Protein AF-A0A8S3ZW16-F1 (afdb_monomer)

pLDDT: mean 94.56, std 4.94, range [55.44, 98.25]

Sequence (136 aa):
MTTFADNFWGPKNNGYFTLYHNMKHGHTSTKELIDFLRESCTVAENYSKLLTKLGKLAGNTPQVGTFGPFWNVIKTFIEKLSSLQMQLVHTWADLIKDMVRYNEEQHKRHKTMKENEQGTLDAVQTIQQTTTAVSK

Foldseek 3Di:
DDDLVRPLDDPQLCSVVVVLVVLVVVLVVLVVVLVVLVVVLVVLLVVLVVLLVVLVVL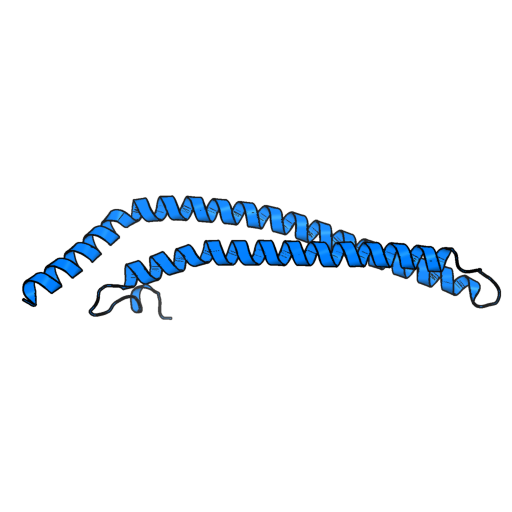VPPDLDDPCNVVSVVVSVVSNVVSVVSVVVSVVSVVVSVVSVVVSVVSVVVSVVVCVVCVVVVVVSVVVNVVVVVVVD

Structure (mmCIF, N/CA/C/O backbone):
data_AF-A0A8S3ZW16-F1
#
_entry.id   AF-A0A8S3ZW16-F1
#
loop_
_atom_site.group_PDB
_atom_site.id
_atom_site.type_symbol
_atom_site.label_atom_id
_atom_site.label_alt_id
_atom_site.label_comp_id
_atom_site.label_asym_id
_atom_site.label_entity_id
_atom_site.label_seq_id
_atom_site.pdbx_PDB_ins_code
_atom_site.Cartn_x
_atom_site.Cartn_y
_atom_site.Cartn_z
_atom_site.occupancy
_atom_site.B_iso_or_equiv
_atom_site.auth_seq_id
_atom_site.auth_comp_id
_atom_site.auth_asym_id
_atom_site.auth_atom_id
_atom_site.pdbx_PDB_model_num
ATOM 1 N N . MET A 1 1 ? -29.799 -13.992 5.457 1.00 67.31 1 MET A N 1
ATOM 2 C CA . MET A 1 1 ? -28.379 -13.590 5.553 1.00 67.31 1 MET A CA 1
ATOM 3 C C . MET A 1 1 ? -28.128 -13.254 7.009 1.00 67.31 1 MET A C 1
ATOM 5 O O . MET A 1 1 ? -28.905 -12.480 7.547 1.00 67.31 1 MET A O 1
ATOM 9 N N . THR A 1 2 ? -27.165 -13.893 7.665 1.00 80.31 2 THR A N 1
ATOM 10 C CA . THR A 1 2 ? -26.881 -13.663 9.090 1.00 80.31 2 THR A CA 1
ATOM 11 C C . THR A 1 2 ? -26.019 -12.418 9.277 1.00 80.31 2 THR A C 1
ATOM 13 O O . THR A 1 2 ? -25.112 -12.166 8.485 1.00 80.31 2 THR A O 1
ATOM 16 N N . THR A 1 3 ? -26.287 -11.656 10.329 1.00 93.62 3 THR A N 1
ATOM 17 C CA . THR A 1 3 ? -25.634 -10.384 10.658 1.00 93.62 3 THR A CA 1
ATOM 18 C C . THR A 1 3 ? -24.796 -10.500 11.937 1.00 93.62 3 THR A C 1
ATOM 20 O O . THR A 1 3 ? -24.855 -11.506 12.651 1.00 93.62 3 THR A O 1
ATOM 23 N N . PHE A 1 4 ? -24.014 -9.464 12.266 1.00 94.44 4 PHE A N 1
ATOM 24 C CA . PHE A 1 4 ? -23.340 -9.385 13.570 1.00 94.44 4 PHE A CA 1
ATOM 25 C C . PHE A 1 4 ? -24.341 -9.405 14.734 1.00 94.44 4 PHE A C 1
ATOM 27 O O . PHE A 1 4 ? -24.080 -10.034 15.758 1.00 94.44 4 PHE A O 1
ATOM 34 N N . ALA A 1 5 ? -25.517 -8.804 14.548 1.00 93.88 5 ALA A N 1
ATOM 35 C CA . ALA A 1 5 ? -26.577 -8.820 15.548 1.00 93.88 5 ALA A CA 1
ATOM 36 C C . ALA A 1 5 ? -27.120 -10.230 15.826 1.00 93.88 5 ALA A C 1
ATOM 38 O O . ALA A 1 5 ? -27.724 -10.428 16.867 1.00 93.88 5 ALA A O 1
ATOM 39 N N . ASP A 1 6 ? -26.882 -11.214 14.955 1.00 95.25 6 ASP A N 1
ATOM 40 C CA . ASP A 1 6 ? -27.360 -12.587 15.166 1.00 95.25 6 ASP A CA 1
ATOM 41 C C . ASP A 1 6 ? -26.315 -13.481 15.859 1.00 95.25 6 ASP A C 1
ATOM 43 O O . ASP A 1 6 ? -26.658 -14.532 16.391 1.00 95.25 6 ASP A O 1
ATOM 47 N N . ASN A 1 7 ? -25.032 -13.089 15.851 1.00 94.75 7 ASN A N 1
ATOM 48 C CA . ASN A 1 7 ? -23.916 -14.001 16.153 1.00 94.75 7 ASN A CA 1
ATOM 49 C C . ASN A 1 7 ? -22.991 -13.546 17.286 1.00 94.75 7 ASN A C 1
ATOM 51 O O . ASN A 1 7 ? -22.210 -14.349 17.789 1.00 94.75 7 ASN A O 1
ATOM 55 N N . PHE A 1 8 ? -23.053 -12.283 17.707 1.00 96.25 8 PHE A N 1
ATOM 56 C CA . PHE A 1 8 ? -22.177 -11.748 18.758 1.00 96.25 8 PHE A CA 1
ATOM 57 C C . PHE A 1 8 ? -22.868 -11.731 20.127 1.00 96.25 8 PHE A C 1
ATOM 59 O O . PHE A 1 8 ? -22.714 -10.805 20.920 1.00 96.25 8 PHE A O 1
ATOM 66 N N . TRP A 1 9 ? -23.603 -12.802 20.415 1.00 94.31 9 TRP A N 1
ATOM 67 C CA . TRP A 1 9 ? -24.169 -13.098 21.730 1.00 94.31 9 TRP A CA 1
ATOM 68 C C . TRP A 1 9 ? -23.434 -14.276 22.376 1.00 94.31 9 TRP A C 1
ATOM 70 O O . TRP A 1 9 ? -22.484 -14.829 21.823 1.00 94.31 9 TRP A O 1
ATOM 80 N N . GLY A 1 10 ? -23.857 -14.664 23.575 1.00 94.19 10 GLY A N 1
ATOM 81 C CA . GLY A 1 10 ? -23.351 -15.849 24.257 1.00 94.19 10 GLY A CA 1
ATOM 82 C C . GLY A 1 10 ? -23.259 -15.655 25.766 1.00 94.19 10 GLY A C 1
ATOM 83 O O . GLY A 1 10 ? -23.298 -14.525 26.249 1.00 94.19 10 GLY A O 1
ATOM 84 N N . PRO A 1 11 ? -23.064 -16.743 26.526 1.00 91.12 11 PRO A N 1
ATOM 85 C CA . PRO A 1 11 ? -23.199 -16.745 27.986 1.00 91.12 11 PRO A CA 1
ATOM 86 C C . PRO A 1 11 ? -22.188 -15.843 28.710 1.00 91.12 11 PRO A C 1
ATOM 88 O O . PRO A 1 11 ? -22.388 -15.492 29.866 1.00 91.12 11 PRO A O 1
ATOM 91 N N . LYS A 1 12 ? -21.094 -15.459 28.040 1.00 92.62 12 LYS A N 1
ATOM 92 C CA . LYS A 1 12 ? -20.063 -14.565 28.590 1.00 92.62 12 LYS A CA 1
ATOM 93 C C . LYS A 1 12 ? -20.303 -13.083 28.282 1.00 92.62 12 LYS A C 1
ATOM 95 O O . LYS A 1 12 ? -19.538 -12.250 28.755 1.00 92.62 12 LYS A O 1
ATOM 100 N N . ASN A 1 13 ? -21.303 -12.746 27.464 1.00 94.50 13 ASN A N 1
ATOM 101 C CA . ASN A 1 13 ? -21.591 -11.374 27.025 1.00 94.50 13 ASN A CA 1
ATOM 102 C C . ASN A 1 13 ? -20.374 -10.646 26.403 1.00 94.50 13 ASN A C 1
ATOM 104 O O . ASN A 1 13 ? -20.230 -9.436 26.521 1.00 94.50 13 ASN A O 1
ATOM 108 N N . ASN A 1 14 ? -19.476 -11.379 25.731 1.00 95.88 14 ASN A N 1
ATOM 109 C CA . ASN A 1 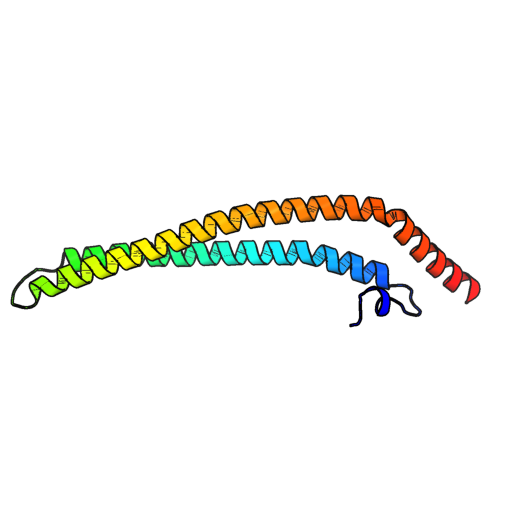14 ? -18.211 -10.835 25.209 1.00 95.88 14 ASN A CA 1
ATOM 110 C C . ASN A 1 14 ? -18.298 -10.240 23.795 1.00 95.88 14 ASN A C 1
ATOM 112 O O . ASN A 1 14 ? -17.302 -9.715 23.297 1.00 95.88 14 ASN A O 1
ATOM 116 N N . GLY A 1 15 ? -19.459 -10.313 23.141 1.00 96.44 15 GLY A N 1
ATOM 117 C CA . GLY A 1 15 ? -19.609 -9.916 21.740 1.00 96.44 15 GLY A CA 1
ATOM 118 C C . GLY A 1 15 ? -19.180 -8.481 21.452 1.00 96.44 15 GLY A C 1
ATOM 119 O O . GLY A 1 15 ? -18.465 -8.249 20.478 1.00 96.44 15 GLY A O 1
ATOM 120 N N . TYR A 1 16 ? -19.519 -7.541 22.344 1.00 95.25 16 TYR A N 1
ATOM 121 C CA . TYR A 1 16 ? -19.081 -6.146 22.248 1.00 95.25 16 TYR A CA 1
ATOM 122 C C . TYR A 1 16 ? -17.556 -6.029 22.153 1.00 95.25 16 TYR A C 1
ATOM 124 O O . TYR A 1 16 ? -17.037 -5.394 21.237 1.00 95.25 16 TYR A O 1
ATOM 132 N N . PHE A 1 17 ? -16.820 -6.682 23.058 1.00 94.75 17 PHE A N 1
ATOM 133 C CA . PHE A 1 17 ? -15.359 -6.619 23.076 1.00 94.75 17 PHE A CA 1
ATOM 134 C C . PHE A 1 17 ? -14.747 -7.231 21.816 1.00 94.75 17 PHE A C 1
ATOM 136 O O . PHE A 1 17 ? -13.800 -6.666 21.269 1.00 94.75 17 PHE A O 1
ATOM 143 N N . THR A 1 18 ? -15.300 -8.344 21.325 1.00 96.00 18 THR A N 1
ATOM 144 C CA . THR A 1 18 ? -14.850 -8.972 20.076 1.00 96.00 18 THR A CA 1
ATOM 145 C C . THR A 1 18 ? -15.062 -8.046 18.880 1.00 96.00 18 THR A C 1
ATOM 147 O O . THR A 1 18 ? -14.126 -7.831 18.112 1.00 96.00 18 THR A O 1
ATOM 150 N N . LEU A 1 19 ? -16.249 -7.448 18.739 1.00 94.81 19 LEU A N 1
ATOM 151 C CA . LEU A 1 19 ? -16.550 -6.512 17.651 1.00 94.81 19 LEU A CA 1
ATOM 152 C C . LEU A 1 19 ? -15.697 -5.244 17.731 1.00 94.81 19 LEU A C 1
ATOM 154 O O . LEU A 1 19 ? -15.138 -4.807 16.725 1.00 94.81 19 LEU A O 1
ATOM 158 N N . TYR A 1 20 ? -15.540 -4.684 18.928 1.00 92.94 20 TYR A N 1
ATOM 159 C CA . TYR A 1 20 ? -14.728 -3.495 19.159 1.00 92.94 20 TYR A CA 1
ATOM 160 C C . TYR A 1 20 ? -13.242 -3.742 18.856 1.00 92.94 20 TYR A C 1
ATOM 162 O O . TYR A 1 20 ? -12.577 -2.907 18.240 1.00 92.94 20 TYR A O 1
ATOM 170 N N . HIS A 1 21 ? -12.708 -4.905 19.239 1.00 91.81 21 HIS A N 1
ATOM 171 C CA . HIS A 1 21 ? -11.341 -5.292 18.897 1.00 91.81 21 HIS A CA 1
ATOM 172 C C . HIS A 1 21 ? -11.179 -5.543 17.392 1.00 91.81 21 HIS A C 1
ATOM 174 O O . HIS A 1 21 ? -10.210 -5.081 16.792 1.00 91.81 21 HIS A O 1
ATOM 180 N N . ASN A 1 22 ? -12.156 -6.201 16.762 1.00 93.19 22 ASN A N 1
ATOM 181 C CA . ASN A 1 22 ? -12.171 -6.414 15.317 1.00 93.19 22 ASN A CA 1
ATOM 182 C C . ASN A 1 22 ? -12.160 -5.091 14.537 1.00 93.19 22 ASN A C 1
ATOM 184 O O . ASN A 1 22 ? -11.397 -4.939 13.589 1.00 93.19 22 ASN A O 1
ATOM 188 N N . MET A 1 23 ? -12.934 -4.098 14.978 1.00 91.56 23 MET A N 1
ATOM 189 C CA . MET A 1 23 ? -12.904 -2.755 14.394 1.00 91.56 23 MET A CA 1
ATOM 190 C C . MET A 1 23 ? -11.488 -2.153 14.444 1.00 91.56 23 MET A C 1
ATOM 192 O O . MET A 1 23 ? -10.990 -1.649 13.439 1.00 91.56 23 MET A O 1
ATOM 196 N N . LYS A 1 24 ? -10.784 -2.277 15.579 1.00 88.31 24 LYS A N 1
ATOM 197 C CA . LYS A 1 24 ? -9.397 -1.796 15.705 1.00 88.31 24 LYS A CA 1
ATOM 198 C C . LYS A 1 24 ? -8.433 -2.472 14.732 1.00 88.31 24 LYS A C 1
ATOM 200 O O . LYS A 1 24 ? -7.521 -1.799 14.250 1.00 88.31 24 LYS A O 1
ATOM 205 N N . HIS A 1 25 ? -8.634 -3.752 14.415 1.00 91.69 25 HIS A N 1
ATOM 206 C CA . HIS A 1 25 ? -7.810 -4.447 13.426 1.00 91.69 25 HIS A CA 1
ATOM 207 C C . HIS A 1 25 ? -7.887 -3.815 12.035 1.00 91.69 25 HIS A C 1
ATOM 209 O O . HIS A 1 25 ? -6.876 -3.811 11.341 1.00 91.69 25 HIS A O 1
ATOM 215 N N . GLY A 1 26 ? -9.010 -3.192 11.658 1.00 91.81 26 GLY A N 1
ATOM 216 C CA . GLY A 1 26 ? -9.140 -2.512 10.365 1.00 91.81 26 GLY A CA 1
ATOM 217 C C . GLY A 1 26 ? -8.093 -1.411 10.141 1.00 91.81 26 GLY A C 1
ATOM 218 O O . GLY A 1 26 ? -7.559 -1.270 9.040 1.00 91.81 26 GLY A O 1
ATOM 219 N N . HIS A 1 27 ? -7.724 -0.678 11.197 1.00 90.50 27 HIS A N 1
ATOM 220 C CA . HIS A 1 27 ? -6.646 0.317 11.137 1.00 90.50 27 HIS A CA 1
ATOM 221 C C . HIS A 1 27 ? -5.275 -0.348 10.921 1.00 90.50 27 HIS A C 1
ATOM 223 O O . HIS A 1 27 ? -4.472 0.119 10.115 1.00 90.50 27 HIS A O 1
ATOM 229 N N . THR A 1 28 ? -5.004 -1.466 11.603 1.00 92.38 28 THR A N 1
ATOM 230 C CA . THR A 1 28 ? -3.764 -2.234 11.405 1.00 92.38 28 THR A CA 1
ATOM 231 C C . THR A 1 28 ? -3.663 -2.773 9.980 1.00 92.38 28 THR A C 1
ATOM 233 O O . THR A 1 28 ? -2.654 -2.533 9.325 1.00 92.38 28 THR A O 1
ATOM 236 N N . SER A 1 29 ? -4.721 -3.400 9.460 1.00 95.44 29 SER A N 1
ATOM 237 C CA . SER A 1 29 ? -4.740 -3.933 8.092 1.00 95.44 29 SER A CA 1
ATOM 238 C C . SER A 1 29 ? -4.535 -2.842 7.038 1.00 95.44 29 SER A C 1
ATOM 240 O O . SER A 1 29 ? -3.833 -3.048 6.052 1.00 95.44 29 SER A O 1
ATOM 242 N N . THR A 1 30 ? -5.102 -1.652 7.260 1.00 96.56 30 THR A N 1
ATOM 243 C CA . THR A 1 30 ? -4.886 -0.501 6.370 1.00 96.56 30 THR A CA 1
ATOM 244 C C . THR A 1 30 ? -3.416 -0.079 6.364 1.00 96.56 30 THR A C 1
ATOM 246 O O . THR A 1 30 ? -2.848 0.153 5.298 1.00 96.56 30 THR A O 1
ATOM 249 N N . LYS A 1 31 ? -2.780 -0.012 7.541 1.00 96.12 31 LYS A N 1
ATOM 250 C CA . LYS A 1 31 ? -1.354 0.314 7.666 1.00 96.12 31 LYS A CA 1
ATOM 251 C C . LYS A 1 31 ? -0.462 -0.719 6.972 1.00 96.12 31 LYS A C 1
ATOM 253 O O . LYS A 1 31 ? 0.430 -0.331 6.228 1.00 96.12 31 LYS A O 1
ATOM 258 N N . GLU A 1 32 ? -0.725 -2.006 7.174 1.00 97.31 32 GLU A N 1
ATOM 259 C CA . GLU A 1 32 ? 0.027 -3.089 6.525 1.00 97.31 32 GLU A CA 1
ATOM 260 C C . GLU A 1 32 ? -0.068 -3.009 4.996 1.00 97.31 32 GLU A C 1
ATOM 262 O O . GLU A 1 32 ? 0.940 -3.145 4.305 1.00 97.31 32 GLU A O 1
ATOM 267 N N . LEU A 1 33 ? -1.255 -2.708 4.458 1.00 97.31 33 LEU A N 1
ATOM 268 C CA . LEU A 1 33 ? -1.438 -2.524 3.019 1.00 97.31 33 LEU A CA 1
ATOM 269 C C . LEU A 1 33 ? -0.703 -1.278 2.491 1.00 97.31 33 LEU A C 1
ATOM 271 O O . LEU A 1 33 ? -0.110 -1.335 1.416 1.00 97.31 33 LEU A O 1
ATOM 275 N N . ILE A 1 34 ? -0.686 -0.172 3.245 1.00 98.12 34 ILE A N 1
ATOM 276 C CA . ILE A 1 34 ? 0.116 1.016 2.900 1.00 98.12 34 ILE A CA 1
ATOM 277 C C . ILE A 1 34 ? 1.602 0.655 2.809 1.00 98.12 34 ILE A C 1
ATOM 279 O O . ILE A 1 34 ? 2.269 1.040 1.847 1.00 98.12 34 ILE A O 1
ATOM 283 N N . ASP A 1 35 ? 2.125 -0.075 3.792 1.00 98.00 35 ASP A N 1
ATOM 284 C CA . ASP A 1 35 ? 3.538 -0.457 3.829 1.00 98.00 35 ASP A CA 1
ATOM 285 C C . ASP A 1 35 ? 3.885 -1.421 2.679 1.00 98.00 35 ASP A C 1
ATOM 287 O O . ASP A 1 35 ? 4.903 -1.240 2.008 1.00 98.00 35 ASP A O 1
ATOM 291 N N . PHE A 1 36 ? 2.990 -2.358 2.351 1.00 97.75 36 PHE A N 1
ATOM 292 C CA . PHE A 1 36 ? 3.125 -3.214 1.171 1.00 97.75 36 PHE A CA 1
ATOM 293 C C . PHE A 1 36 ? 3.166 -2.417 -0.144 1.00 97.75 36 PHE A C 1
ATOM 295 O O . PHE A 1 36 ? 4.004 -2.678 -1.013 1.00 97.75 36 PHE A O 1
ATOM 302 N N . LEU A 1 37 ? 2.281 -1.430 -0.312 1.00 97.12 37 LEU A N 1
ATOM 303 C CA . LEU A 1 37 ? 2.248 -0.603 -1.521 1.00 97.12 37 LEU A CA 1
ATOM 304 C C . LEU A 1 37 ? 3.489 0.283 -1.649 1.00 97.12 37 LEU A C 1
ATOM 306 O O . LEU A 1 37 ? 3.971 0.490 -2.761 1.00 97.12 37 LEU A O 1
ATOM 310 N N . ARG A 1 38 ? 4.043 0.775 -0.534 1.00 97.81 38 ARG A N 1
ATOM 311 C CA . ARG A 1 38 ? 5.319 1.508 -0.535 1.00 97.81 38 ARG A CA 1
ATOM 312 C C . ARG A 1 38 ? 6.460 0.641 -1.046 1.00 97.81 38 ARG A C 1
ATOM 314 O O . ARG A 1 38 ? 7.208 1.086 -1.912 1.00 97.81 38 ARG A O 1
ATOM 321 N N . GLU A 1 39 ? 6.561 -0.596 -0.566 1.00 97.81 39 GLU A N 1
ATOM 322 C CA . GLU A 1 39 ? 7.585 -1.526 -1.049 1.00 97.81 39 GLU A CA 1
ATOM 323 C C . GLU A 1 39 ? 7.369 -1.872 -2.527 1.00 97.81 39 GLU A C 1
ATOM 325 O O . GLU A 1 39 ? 8.305 -1.843 -3.326 1.00 97.81 39 GLU A O 1
ATOM 330 N N . SER A 1 40 ? 6.113 -2.089 -2.925 1.00 95.38 40 SER A N 1
ATOM 331 C CA . SER A 1 40 ? 5.748 -2.296 -4.329 1.00 95.38 40 SER A CA 1
ATOM 332 C C . SER A 1 40 ? 6.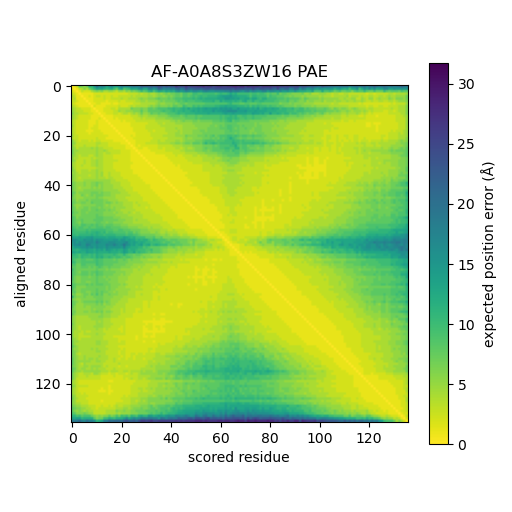209 -1.118 -5.199 1.00 95.38 40 SER A C 1
ATOM 334 O O . SER A 1 40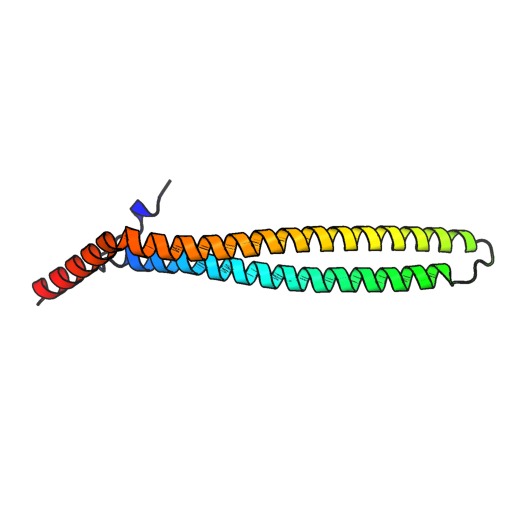 ? 6.829 -1.322 -6.244 1.00 95.38 40 SER A O 1
ATOM 336 N N . CYS A 1 41 ? 5.993 0.118 -4.740 1.00 96.62 41 CYS A N 1
ATOM 337 C CA . CYS A 1 41 ? 6.446 1.340 -5.403 1.00 96.62 41 CYS A CA 1
ATOM 338 C C . CYS A 1 41 ? 7.973 1.377 -5.557 1.00 96.62 41 CYS A C 1
ATOM 340 O O . CYS A 1 41 ? 8.466 1.618 -6.660 1.00 96.62 41 CYS A O 1
ATOM 342 N N . THR A 1 42 ? 8.724 1.042 -4.505 1.00 96.25 42 THR A N 1
ATOM 343 C CA . THR A 1 42 ? 10.192 0.928 -4.550 1.00 96.25 42 THR A CA 1
ATOM 344 C C . THR A 1 42 ? 10.655 -0.083 -5.603 1.00 96.25 42 THR A C 1
ATOM 346 O O . THR A 1 42 ? 11.555 0.206 -6.399 1.00 96.25 42 THR A O 1
ATOM 349 N N . VAL A 1 43 ? 10.026 -1.262 -5.660 1.00 96.38 43 VAL A N 1
ATOM 350 C CA . VAL A 1 43 ? 10.328 -2.295 -6.666 1.00 96.38 43 VAL A CA 1
ATOM 351 C C . VAL A 1 43 ? 10.054 -1.776 -8.079 1.00 96.38 43 VAL A C 1
ATOM 353 O O . VAL A 1 43 ? 10.906 -1.901 -8.963 1.00 96.38 43 VAL A O 1
ATOM 356 N N . ALA A 1 44 ? 8.898 -1.147 -8.292 1.00 94.88 44 ALA A N 1
ATOM 357 C CA . ALA A 1 44 ? 8.509 -0.585 -9.579 1.00 94.88 44 ALA A CA 1
ATOM 358 C C . ALA A 1 44 ? 9.457 0.534 -10.047 1.00 94.88 44 ALA A C 1
ATOM 360 O O . ALA A 1 44 ? 9.879 0.541 -11.206 1.00 94.88 44 ALA A O 1
ATOM 361 N N . GLU A 1 45 ? 9.852 1.441 -9.155 1.00 96.00 45 GLU A N 1
ATOM 362 C CA . GLU A 1 45 ? 10.833 2.487 -9.450 1.00 96.00 45 GLU A CA 1
ATOM 363 C C . GLU A 1 45 ? 12.195 1.909 -9.832 1.00 96.00 45 GLU A C 1
ATOM 365 O O . GLU A 1 45 ? 12.826 2.361 -10.792 1.00 96.00 45 GLU A O 1
ATOM 370 N N . ASN A 1 46 ? 12.660 0.899 -9.095 1.00 96.88 46 ASN A N 1
ATOM 371 C CA . ASN A 1 46 ? 13.923 0.233 -9.387 1.00 96.88 46 ASN A CA 1
ATOM 372 C C . ASN A 1 46 ? 13.881 -0.455 -10.752 1.00 96.88 46 ASN A C 1
ATOM 374 O O . ASN A 1 46 ? 14.827 -0.318 -11.532 1.00 96.88 46 ASN A O 1
ATOM 378 N N . TYR A 1 47 ? 12.774 -1.119 -11.083 1.00 97.06 47 TYR A N 1
ATOM 379 C CA . TYR A 1 47 ? 12.590 -1.725 -12.396 1.00 97.06 47 TYR A CA 1
ATOM 380 C C . TYR A 1 47 ? 12.620 -0.677 -13.516 1.00 97.06 47 TYR A C 1
ATOM 382 O O . TYR A 1 47 ? 13.354 -0.841 -14.489 1.00 97.06 47 TYR A O 1
ATOM 390 N N . SER A 1 48 ? 11.936 0.457 -13.340 1.00 96.31 48 SER A N 1
ATOM 391 C CA . SER A 1 48 ? 11.996 1.574 -14.291 1.00 96.31 48 SER A CA 1
ATOM 392 C C . SER A 1 48 ? 13.423 2.113 -14.483 1.00 96.31 48 SER A C 1
ATOM 394 O O . SER A 1 48 ? 13.884 2.304 -15.612 1.00 96.31 48 SER A O 1
ATOM 396 N N . LYS A 1 49 ? 14.190 2.282 -13.396 1.00 96.12 49 LYS A N 1
ATOM 397 C CA . LYS A 1 49 ? 15.603 2.702 -13.462 1.00 96.12 49 LYS A CA 1
ATOM 398 C C . LYS A 1 49 ? 16.463 1.692 -14.229 1.00 96.12 49 LYS A C 1
ATOM 400 O O . LYS A 1 49 ? 17.342 2.096 -14.995 1.00 96.12 49 LYS A O 1
ATOM 405 N N . LEU A 1 50 ? 16.228 0.391 -14.045 1.00 98.00 50 LEU A N 1
ATOM 406 C CA . LEU A 1 50 ? 16.921 -0.668 -14.788 1.00 98.00 50 LEU A CA 1
ATOM 407 C C . LEU A 1 50 ? 16.548 -0.656 -16.275 1.00 98.00 50 LEU A C 1
ATOM 409 O O . LEU A 1 50 ? 17.445 -0.726 -17.114 1.00 98.00 50 LEU A O 1
ATOM 413 N N . LEU A 1 51 ? 15.268 -0.473 -16.610 1.00 98.00 51 LEU A N 1
ATOM 414 C CA . LEU A 1 51 ? 14.819 -0.305 -17.994 1.00 98.00 51 LEU A CA 1
ATOM 415 C C .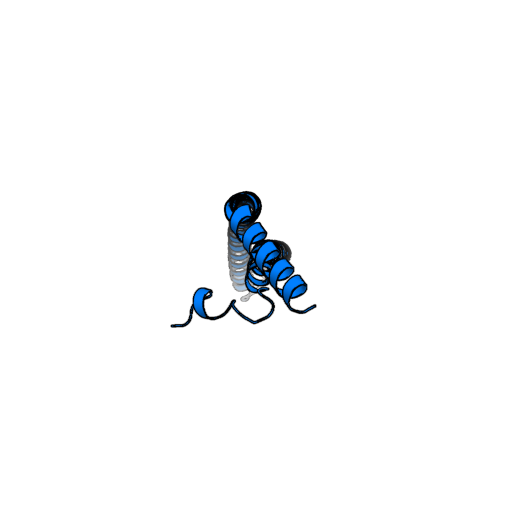 LEU A 1 51 ? 15.468 0.918 -18.645 1.00 98.00 51 LEU A C 1
ATOM 417 O O . LEU A 1 51 ? 15.996 0.818 -19.746 1.00 98.00 51 LEU A O 1
ATOM 421 N N . THR A 1 52 ? 15.546 2.049 -17.944 1.00 96.19 52 THR A N 1
ATOM 422 C CA . THR A 1 52 ? 16.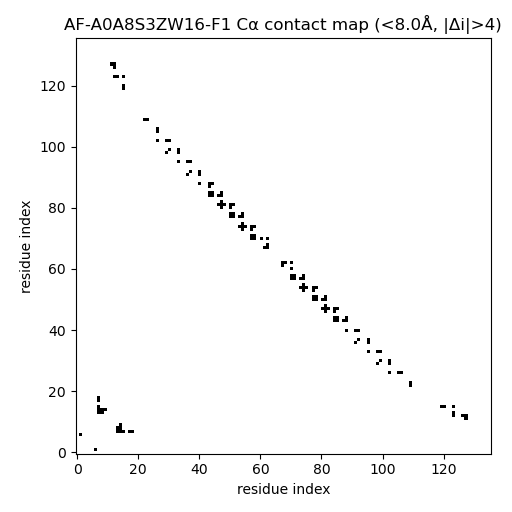242 3.243 -18.450 1.00 96.19 52 THR A CA 1
ATOM 423 C C . THR A 1 52 ? 17.717 2.957 -18.762 1.00 96.19 52 THR A C 1
ATOM 425 O O . THR A 1 52 ? 18.229 3.381 -19.800 1.00 96.19 52 THR A O 1
ATOM 428 N N . LYS A 1 53 ? 18.423 2.216 -17.895 1.00 97.62 53 LYS A N 1
ATOM 429 C CA . LYS A 1 53 ? 19.813 1.796 -18.155 1.00 97.62 53 LYS A CA 1
ATOM 430 C C . LYS A 1 53 ? 19.904 0.874 -19.375 1.00 97.62 53 LYS A C 1
ATOM 432 O O . LYS A 1 53 ? 20.791 1.060 -20.205 1.00 97.62 53 LYS A O 1
ATOM 437 N N . LEU A 1 54 ? 18.979 -0.074 -19.505 1.00 97.81 54 LEU A N 1
ATOM 438 C CA . LEU A 1 54 ? 18.928 -1.005 -20.631 1.00 97.81 54 LEU A CA 1
ATOM 439 C C . LEU A 1 54 ? 18.637 -0.287 -21.960 1.00 97.81 54 LEU A C 1
ATOM 441 O O . LEU A 1 54 ? 19.287 -0.564 -22.964 1.00 97.81 54 LEU A O 1
ATOM 445 N N . GLY A 1 55 ? 17.730 0.693 -21.962 1.00 97.06 55 GLY A N 1
ATOM 446 C CA . GLY A 1 55 ? 17.434 1.521 -23.133 1.00 97.06 55 GLY A CA 1
ATOM 447 C C . GLY A 1 55 ? 18.651 2.332 -23.589 1.00 97.06 55 GLY A C 1
ATOM 448 O O . GLY A 1 55 ? 18.942 2.395 -24.784 1.00 97.06 55 GLY A O 1
ATOM 449 N N . LYS A 1 56 ? 19.434 2.875 -22.643 1.00 96.81 56 LYS A N 1
ATOM 450 C CA . LYS A 1 56 ? 20.717 3.535 -22.949 1.00 96.81 56 LYS A CA 1
ATOM 451 C C . LYS A 1 56 ? 21.729 2.574 -23.572 1.00 96.81 56 LYS A C 1
ATOM 453 O O . LYS A 1 56 ? 22.402 2.954 -24.523 1.00 96.81 56 LYS A O 1
ATOM 458 N N . LEU A 1 57 ? 21.822 1.339 -23.072 1.00 97.06 57 LEU A N 1
ATOM 459 C CA . LEU A 1 57 ? 22.706 0.320 -23.646 1.00 97.06 57 LEU A CA 1
ATOM 460 C C . LEU A 1 57 ? 22.322 -0.002 -25.098 1.00 97.06 57 LEU A C 1
ATOM 462 O O . LEU A 1 57 ? 23.189 0.006 -25.971 1.00 97.06 57 LEU A O 1
ATOM 466 N N . ALA A 1 58 ? 21.031 -0.211 -25.371 1.00 95.75 58 ALA A N 1
ATOM 467 C CA . ALA A 1 58 ? 20.532 -0.421 -26.731 1.00 95.75 58 ALA A CA 1
ATOM 468 C C . ALA A 1 58 ? 20.865 0.768 -27.651 1.00 95.75 58 ALA A C 1
ATOM 470 O O . ALA A 1 58 ? 21.329 0.574 -28.771 1.00 95.75 58 ALA A O 1
ATOM 471 N N . GLY A 1 59 ? 20.707 2.001 -27.156 1.00 94.25 59 GLY A N 1
ATOM 472 C CA . GLY A 1 59 ? 21.051 3.215 -27.902 1.00 94.25 59 GLY A CA 1
ATOM 473 C C . GLY A 1 59 ? 22.548 3.398 -28.171 1.00 94.25 59 GLY A C 1
ATOM 474 O O . GLY A 1 59 ? 22.910 3.926 -29.217 1.00 94.25 59 GLY A O 1
ATOM 475 N N . ASN A 1 60 ? 23.410 2.943 -27.261 1.00 95.88 60 ASN A N 1
ATOM 476 C CA . ASN A 1 60 ? 24.867 3.030 -27.403 1.00 95.88 60 ASN A CA 1
ATOM 477 C C . ASN A 1 60 ? 25.469 1.874 -28.214 1.00 95.88 60 ASN A C 1
ATOM 479 O O . ASN A 1 60 ? 26.666 1.885 -28.501 1.00 95.88 60 ASN A O 1
ATOM 483 N N . THR A 1 61 ? 24.672 0.858 -28.554 1.00 95.25 61 THR A N 1
ATOM 484 C CA . THR A 1 61 ? 25.160 -0.284 -29.326 1.00 95.25 61 THR A CA 1
ATOM 485 C C . THR A 1 61 ? 25.446 0.155 -30.769 1.00 95.25 61 THR A C 1
ATOM 487 O O . THR A 1 61 ? 24.623 0.865 -31.354 1.00 95.25 61 THR A O 1
ATOM 490 N N . PRO A 1 62 ? 26.594 -0.229 -31.365 1.00 92.81 62 PRO A N 1
ATOM 491 C CA . PRO A 1 62 ? 26.931 0.143 -32.734 1.00 92.81 62 PRO A CA 1
ATOM 492 C C . PRO A 1 62 ? 25.857 -0.288 -33.737 1.00 92.81 62 PRO A C 1
ATOM 494 O O . PRO A 1 62 ? 25.489 -1.458 -33.829 1.00 92.81 62 PRO A O 1
ATOM 497 N N . GLN A 1 63 ? 25.384 0.674 -34.525 1.00 89.81 63 GLN A N 1
ATOM 498 C CA . GLN A 1 63 ? 24.292 0.508 -35.485 1.00 89.81 63 GLN A CA 1
ATOM 499 C C . GLN A 1 63 ? 24.814 0.022 -36.842 1.00 89.81 63 GLN A C 1
ATOM 501 O O . GLN A 1 63 ? 24.617 0.668 -37.868 1.00 89.81 63 GLN A O 1
ATOM 506 N N . VAL A 1 64 ? 25.558 -1.084 -36.833 1.00 91.12 64 VAL A N 1
ATOM 507 C CA . VAL A 1 64 ? 26.295 -1.576 -38.004 1.00 91.12 64 VAL A CA 1
ATOM 508 C C . VAL A 1 64 ? 25.596 -2.790 -38.615 1.00 91.12 64 VAL A C 1
ATOM 510 O O . VAL A 1 64 ? 25.097 -3.666 -37.909 1.00 91.12 64 VAL A O 1
ATOM 513 N N . GLY A 1 65 ? 25.593 -2.855 -39.947 1.00 93.69 65 GLY A N 1
ATOM 514 C CA . GLY A 1 65 ? 25.014 -3.963 -40.702 1.00 93.69 65 GLY A CA 1
ATOM 515 C C . GLY A 1 65 ? 23.485 -3.945 -40.742 1.00 93.69 65 GLY A C 1
ATOM 516 O O . GLY A 1 65 ? 22.827 -3.010 -40.288 1.00 93.69 65 GLY A O 1
ATOM 517 N N . THR A 1 66 ? 22.906 -5.011 -41.290 1.00 94.25 66 THR A N 1
ATOM 518 C CA . THR A 1 66 ? 21.452 -5.153 -41.489 1.00 94.25 66 THR A CA 1
ATOM 519 C C . THR A 1 66 ? 20.651 -5.175 -40.183 1.00 94.25 66 THR A C 1
ATOM 521 O O . THR A 1 66 ? 19.447 -4.931 -40.203 1.00 94.25 66 THR A O 1
ATOM 524 N N . PHE A 1 67 ? 21.309 -5.410 -39.042 1.00 91.25 67 PHE A N 1
ATOM 525 C CA . PHE A 1 67 ? 20.687 -5.409 -37.718 1.00 91.25 67 PHE A CA 1
ATOM 526 C C . PHE A 1 67 ? 20.656 -4.041 -37.025 1.00 91.25 67 PHE A C 1
ATOM 528 O O . PHE A 1 67 ? 19.948 -3.913 -36.032 1.00 91.25 67 PHE A O 1
ATOM 535 N N . GLY A 1 68 ? 21.350 -3.014 -37.532 1.00 93.31 68 GLY A N 1
ATOM 536 C CA . GLY A 1 68 ? 21.345 -1.675 -36.923 1.00 93.31 68 GLY A CA 1
ATOM 537 C C . GLY A 1 68 ? 19.930 -1.162 -36.595 1.00 93.31 68 GLY A C 1
ATOM 538 O O . GLY A 1 68 ? 19.608 -0.943 -35.431 1.00 93.31 68 GLY A O 1
ATOM 539 N N . PRO A 1 69 ? 18.994 -1.090 -37.557 1.00 94.62 69 PRO A N 1
ATOM 540 C CA . PRO A 1 69 ? 17.639 -0.596 -37.289 1.00 94.62 69 PRO A CA 1
ATOM 541 C C . PRO A 1 69 ? 16.900 -1.296 -36.130 1.00 94.62 69 PRO A C 1
ATOM 543 O O . PRO A 1 69 ? 16.075 -0.664 -35.469 1.00 94.62 69 PRO A O 1
ATOM 546 N N . PHE A 1 70 ? 17.212 -2.563 -35.829 1.00 95.62 70 PHE A N 1
ATOM 547 C CA . PHE A 1 70 ? 16.587 -3.296 -34.725 1.00 95.62 70 PHE A CA 1
ATOM 548 C C . PHE A 1 70 ? 16.953 -2.740 -33.348 1.00 95.62 70 PHE A C 1
ATOM 550 O O . PHE A 1 70 ? 16.093 -2.708 -32.469 1.00 95.62 70 PHE A O 1
ATOM 557 N N . TRP A 1 71 ? 18.176 -2.247 -33.140 1.00 95.38 71 TRP A N 1
ATOM 558 C CA . TRP A 1 71 ? 18.554 -1.658 -31.851 1.00 95.38 71 TRP A CA 1
ATOM 559 C C . TRP A 1 71 ? 17.756 -0.393 -31.535 1.00 95.38 71 TRP A C 1
ATOM 561 O O . TRP A 1 71 ? 17.397 -0.173 -30.379 1.00 95.38 71 TRP A O 1
ATOM 571 N N . ASN A 1 72 ? 17.406 0.398 -32.555 1.00 93.06 72 ASN A N 1
ATOM 572 C CA . ASN A 1 72 ? 16.514 1.546 -32.384 1.00 93.06 72 ASN A CA 1
ATOM 573 C C . ASN A 1 72 ? 15.104 1.107 -31.967 1.00 93.06 72 ASN A C 1
ATOM 575 O O . ASN A 1 72 ? 14.531 1.694 -31.050 1.00 93.06 72 ASN A O 1
ATOM 579 N N . VAL A 1 73 ? 14.566 0.042 -32.574 1.00 96.44 73 VAL A N 1
ATOM 580 C CA . VAL A 1 73 ? 13.266 -0.532 -32.181 1.00 96.44 73 VAL A CA 1
ATOM 581 C C . VAL A 1 73 ? 13.302 -1.023 -30.730 1.00 96.44 73 VAL A C 1
ATOM 583 O O . VAL A 1 73 ? 12.406 -0.698 -29.951 1.00 96.44 73 VAL A O 1
ATOM 586 N N . ILE A 1 74 ? 14.356 -1.750 -30.345 1.00 96.31 74 ILE A N 1
ATOM 587 C CA . ILE A 1 74 ? 14.557 -2.254 -28.978 1.00 96.31 74 ILE A CA 1
ATOM 588 C C . ILE A 1 74 ? 14.640 -1.094 -27.981 1.00 96.31 74 ILE A C 1
ATOM 590 O O . ILE A 1 74 ? 13.955 -1.115 -26.958 1.00 96.31 74 ILE A O 1
ATOM 594 N N . LYS A 1 75 ? 15.423 -0.054 -28.291 1.00 96.75 75 LYS A N 1
ATOM 595 C CA . LYS A 1 75 ? 15.525 1.154 -27.467 1.00 96.75 75 LYS A CA 1
ATOM 596 C C . LYS A 1 75 ? 14.150 1.781 -27.236 1.00 96.75 75 LYS A C 1
ATOM 598 O O . LYS A 1 75 ? 13.757 1.959 -26.087 1.00 96.75 75 LYS A O 1
ATOM 603 N N . THR A 1 76 ? 13.404 2.071 -28.304 1.00 97.19 76 THR A N 1
ATOM 604 C CA . THR A 1 76 ? 12.077 2.698 -28.196 1.00 97.19 76 THR A CA 1
ATOM 605 C C . THR A 1 76 ? 11.094 1.825 -27.418 1.00 97.19 76 THR A C 1
ATOM 607 O O . THR A 1 76 ? 10.293 2.342 -26.639 1.00 97.19 76 THR A O 1
ATOM 610 N N . PHE A 1 77 ? 11.145 0.504 -27.598 1.00 97.62 77 PHE A N 1
ATOM 611 C CA . PHE A 1 77 ? 10.327 -0.425 -26.823 1.00 97.62 77 PHE A CA 1
ATOM 612 C C . PHE A 1 77 ? 10.632 -0.333 -25.320 1.00 97.62 77 PHE A C 1
ATOM 614 O O . PHE A 1 77 ? 9.713 -0.171 -24.516 1.00 97.62 77 PHE A O 1
ATOM 621 N N . ILE A 1 78 ? 11.912 -0.358 -24.942 1.00 98.12 78 ILE A N 1
ATOM 622 C CA . ILE A 1 78 ? 12.340 -0.262 -23.540 1.00 98.12 78 ILE A CA 1
ATOM 623 C C . ILE A 1 78 ? 11.981 1.101 -22.933 1.00 98.12 78 ILE A C 1
ATOM 625 O O . ILE A 1 78 ? 11.526 1.157 -21.793 1.00 98.12 78 ILE A O 1
ATOM 629 N N . GLU A 1 79 ? 12.141 2.197 -23.679 1.00 96.81 79 GLU A N 1
ATOM 630 C CA . GLU A 1 79 ? 11.766 3.544 -23.225 1.00 96.81 79 GLU A CA 1
ATOM 631 C C . GLU A 1 79 ? 10.261 3.642 -22.937 1.00 96.81 79 GLU A C 1
ATOM 633 O O . GLU A 1 79 ? 9.861 4.161 -21.892 1.00 96.81 79 GLU A O 1
ATOM 638 N N . LYS A 1 80 ? 9.420 3.072 -23.812 1.00 97.50 80 LYS A N 1
ATOM 639 C CA . LYS A 1 80 ? 7.970 2.986 -23.582 1.00 97.50 80 LYS A CA 1
ATOM 640 C C . LYS A 1 80 ? 7.642 2.144 -22.350 1.00 97.50 80 LYS A C 1
ATOM 642 O O . LYS A 1 80 ? 6.835 2.572 -21.529 1.00 97.50 80 LYS A O 1
ATOM 647 N N . LEU A 1 81 ? 8.287 0.989 -22.186 1.00 97.19 81 LEU A N 1
ATOM 648 C CA . LEU A 1 81 ? 8.083 0.128 -21.020 1.00 97.19 81 LEU A CA 1
ATOM 649 C C . LEU A 1 81 ? 8.500 0.827 -19.713 1.00 97.19 81 LEU A C 1
ATOM 651 O O . LEU A 1 81 ? 7.768 0.778 -18.728 1.00 97.19 81 LEU A O 1
ATOM 655 N N . SER A 1 82 ? 9.629 1.542 -19.717 1.00 97.06 82 SER A N 1
ATOM 656 C CA . SER A 1 82 ? 10.087 2.340 -18.572 1.00 97.06 82 SER A CA 1
ATOM 657 C C . SER A 1 82 ? 9.092 3.448 -18.225 1.00 97.06 82 SER A C 1
ATOM 659 O O . SER A 1 82 ? 8.821 3.685 -17.049 1.00 97.06 82 SER A O 1
ATOM 661 N N . SER A 1 83 ? 8.517 4.107 -19.236 1.00 95.75 83 SER A N 1
ATOM 662 C CA . SER A 1 83 ? 7.498 5.140 -19.042 1.00 95.75 83 SER A CA 1
ATOM 663 C C . SER A 1 83 ? 6.225 4.580 -18.400 1.00 95.75 83 SER A C 1
ATOM 665 O O . SER A 1 83 ? 5.739 5.157 -17.428 1.00 95.75 83 SER A O 1
ATOM 667 N N . LEU A 1 84 ? 5.732 3.428 -18.869 1.00 96.00 84 LEU A N 1
ATOM 668 C CA . LEU A 1 84 ? 4.580 2.742 -18.268 1.00 96.00 84 LEU A CA 1
ATOM 669 C C . LEU A 1 84 ? 4.844 2.371 -16.804 1.00 96.00 84 LEU A C 1
ATOM 671 O O . LEU A 1 84 ? 3.991 2.590 -15.946 1.00 96.00 84 LEU A O 1
ATOM 675 N N . GLN A 1 85 ? 6.049 1.883 -16.499 1.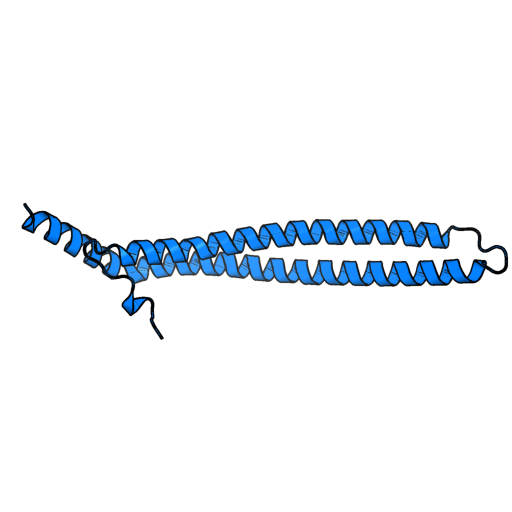00 95.50 85 GLN A N 1
ATOM 676 C CA . GLN A 1 85 ? 6.423 1.565 -15.125 1.00 95.50 85 GLN A CA 1
ATOM 677 C C . GLN A 1 85 ? 6.419 2.811 -14.224 1.00 95.50 85 GLN A C 1
ATOM 679 O O . GLN A 1 85 ? 5.952 2.744 -13.090 1.00 95.50 85 GLN A O 1
ATOM 684 N N . MET A 1 86 ? 6.882 3.963 -14.723 1.00 95.19 86 MET A N 1
ATOM 685 C CA . MET A 1 86 ? 6.797 5.226 -13.977 1.00 95.19 86 MET A CA 1
ATOM 686 C C . MET A 1 86 ? 5.359 5.706 -13.787 1.00 95.19 86 MET A C 1
ATOM 688 O O . MET A 1 86 ? 5.038 6.259 -12.741 1.00 95.19 86 MET A O 1
ATOM 692 N N . GLN A 1 87 ? 4.483 5.517 -14.773 1.00 96.19 87 GLN A N 1
ATOM 693 C CA . GLN A 1 87 ? 3.066 5.853 -14.614 1.00 96.19 87 GLN A CA 1
ATOM 694 C C . GLN A 1 87 ? 2.435 5.033 -13.484 1.00 96.19 87 GLN A C 1
ATOM 696 O O . GLN A 1 87 ? 1.771 5.611 -12.627 1.00 96.19 87 GLN A O 1
ATOM 701 N N . LEU A 1 88 ? 2.727 3.729 -13.416 1.00 94.69 88 LEU A N 1
ATOM 702 C CA . LEU A 1 88 ? 2.283 2.865 -12.319 1.00 94.69 88 LEU A CA 1
ATOM 703 C C . LEU A 1 88 ? 2.786 3.355 -10.951 1.00 94.69 88 LEU A C 1
ATOM 705 O O . LEU A 1 88 ? 2.007 3.409 -10.003 1.00 94.69 88 LEU A O 1
ATOM 709 N N . VAL A 1 89 ? 4.059 3.757 -10.860 1.00 96.75 89 VAL A N 1
ATOM 710 C CA . VAL A 1 89 ? 4.648 4.356 -9.646 1.00 96.75 89 VAL A CA 1
ATOM 711 C C . VAL A 1 89 ? 3.852 5.580 -9.194 1.00 96.75 89 VAL A C 1
ATOM 713 O O . VAL A 1 89 ? 3.488 5.670 -8.025 1.00 96.75 89 VAL A O 1
ATOM 716 N N . HIS A 1 90 ? 3.525 6.502 -10.105 1.00 96.62 90 HIS A N 1
ATOM 717 C CA . HIS A 1 90 ? 2.732 7.685 -9.758 1.00 96.62 90 HIS A CA 1
ATOM 718 C C . HIS A 1 90 ? 1.322 7.313 -9.284 1.00 96.62 90 HIS A C 1
ATOM 720 O O . HIS A 1 90 ? 0.870 7.820 -8.260 1.00 96.62 90 HIS A O 1
ATOM 726 N N . THR A 1 91 ? 0.656 6.378 -9.970 1.00 96.44 91 THR A N 1
ATOM 727 C CA . THR A 1 91 ? -0.668 5.887 -9.561 1.00 96.44 91 THR A CA 1
ATOM 728 C C . THR A 1 91 ? -0.639 5.271 -8.164 1.00 96.44 91 THR A C 1
ATOM 730 O O . THR A 1 91 ? -1.514 5.553 -7.347 1.00 96.44 91 THR A O 1
ATOM 733 N N . TRP A 1 92 ? 0.372 4.460 -7.851 1.00 96.19 92 TRP A N 1
ATOM 734 C CA . TRP A 1 92 ? 0.533 3.900 -6.511 1.00 96.19 92 TRP A CA 1
ATOM 735 C C . TRP A 1 92 ? 0.863 4.959 -5.467 1.00 96.19 92 TRP A C 1
ATOM 737 O O . TRP A 1 92 ? 0.310 4.904 -4.372 1.00 96.19 92 TRP A O 1
ATOM 747 N N . ALA A 1 93 ? 1.698 5.945 -5.789 1.00 96.75 93 ALA A N 1
ATOM 748 C CA . ALA A 1 93 ? 2.005 7.040 -4.876 1.00 96.75 93 ALA A CA 1
ATOM 749 C C . ALA A 1 93 ? 0.747 7.836 -4.493 1.00 96.75 93 ALA A C 1
ATOM 751 O O . ALA A 1 93 ? 0.576 8.184 -3.324 1.00 96.75 93 ALA A O 1
ATOM 752 N N . ASP A 1 94 ? -0.151 8.090 -5.446 1.00 97.38 94 ASP A N 1
ATOM 753 C CA . ASP A 1 94 ? -1.420 8.770 -5.175 1.00 97.38 94 ASP A CA 1
ATOM 754 C C . ASP A 1 94 ? -2.386 7.886 -4.375 1.00 97.38 94 ASP A C 1
ATOM 756 O O . ASP A 1 94 ? -2.928 8.340 -3.366 1.00 97.38 94 ASP A O 1
ATOM 760 N N . LEU A 1 95 ? -2.499 6.599 -4.719 1.00 97.38 95 LEU A N 1
ATOM 761 C CA . LEU A 1 95 ? -3.280 5.638 -3.934 1.00 97.38 95 LEU A CA 1
ATOM 762 C C . LEU A 1 95 ? -2.793 5.558 -2.478 1.00 97.38 95 LEU A C 1
ATOM 764 O O . LEU A 1 95 ? -3.601 5.569 -1.552 1.00 97.38 95 LEU A O 1
ATOM 768 N N . ILE A 1 96 ? -1.476 5.526 -2.257 1.00 98.19 96 ILE A N 1
ATOM 769 C CA . ILE A 1 96 ? -0.879 5.517 -0.917 1.00 98.19 96 ILE A CA 1
ATOM 770 C C . ILE A 1 96 ? -1.287 6.770 -0.132 1.00 98.19 96 ILE A C 1
ATOM 772 O O . ILE A 1 96 ? -1.603 6.656 1.052 1.00 98.19 96 ILE A O 1
ATOM 776 N N . LYS A 1 97 ? -1.316 7.958 -0.755 1.00 98.25 97 LYS A N 1
ATOM 777 C CA . LYS A 1 97 ? -1.756 9.196 -0.079 1.00 98.25 97 LYS A CA 1
ATOM 778 C C . LYS A 1 97 ? -3.209 9.100 0.377 1.00 98.25 97 LYS A C 1
ATOM 780 O O . LYS A 1 97 ? -3.516 9.473 1.510 1.00 98.25 97 LYS A O 1
ATOM 785 N N . ASP A 1 98 ? -4.092 8.598 -0.480 1.00 98.00 98 ASP A N 1
ATOM 786 C CA . ASP A 1 98 ? -5.508 8.441 -0.144 1.00 98.00 98 ASP A CA 1
ATOM 787 C C . ASP A 1 98 ? -5.715 7.381 0.941 1.00 98.00 98 ASP A C 1
ATOM 789 O O . ASP A 1 98 ? -6.489 7.585 1.875 1.00 98.00 98 ASP A O 1
ATOM 793 N N . MET A 1 99 ? -4.948 6.292 0.899 1.00 97.81 99 MET A N 1
ATOM 794 C CA . MET A 1 99 ? -4.956 5.274 1.945 1.00 97.81 99 MET A CA 1
ATOM 795 C C . MET A 1 99 ? -4.449 5.793 3.293 1.00 97.81 99 MET A C 1
ATOM 797 O O . MET A 1 99 ? -5.024 5.460 4.328 1.00 97.81 99 MET A O 1
ATOM 801 N N . VAL A 1 100 ? -3.399 6.619 3.305 1.00 98.12 100 VAL A N 1
ATOM 802 C CA . VAL A 1 100 ? -2.910 7.271 4.530 1.00 98.12 100 VAL A CA 1
ATOM 803 C C . VAL A 1 100 ? -3.997 8.169 5.118 1.00 98.12 100 VAL A C 1
ATOM 805 O O . VAL A 1 100 ? -4.283 8.065 6.310 1.00 98.12 100 VAL A O 1
ATOM 808 N N . ARG A 1 101 ? -4.662 8.979 4.283 1.00 97.88 101 ARG A N 1
ATOM 809 C CA . ARG A 1 101 ? -5.792 9.818 4.713 1.00 97.88 101 ARG A CA 1
ATOM 810 C C . ARG A 1 101 ? -6.924 8.976 5.297 1.00 97.88 101 ARG A C 1
ATOM 812 O O . ARG A 1 101 ? -7.395 9.259 6.396 1.00 97.88 101 ARG A O 1
ATOM 819 N N . TYR A 1 102 ? -7.30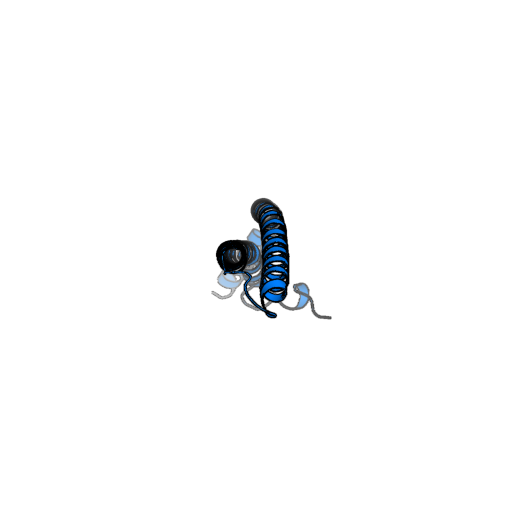5 7.901 4.610 1.00 97.12 102 TYR A N 1
ATOM 820 C CA . TYR A 1 102 ? -8.310 6.960 5.095 1.00 97.12 102 TYR A CA 1
ATOM 821 C C . TYR A 1 102 ? -7.912 6.344 6.444 1.00 97.12 102 TYR A C 1
ATOM 823 O O . TYR A 1 102 ? -8.743 6.247 7.344 1.00 97.12 102 TYR A O 1
ATOM 831 N N . ASN A 1 103 ? -6.643 5.977 6.633 1.00 96.44 103 ASN A N 1
ATOM 832 C CA . ASN A 1 103 ? -6.164 5.419 7.895 1.00 96.44 103 ASN A CA 1
ATOM 833 C C . ASN A 1 103 ? -6.288 6.419 9.063 1.00 96.44 103 ASN A C 1
ATOM 835 O O . ASN A 1 103 ? -6.703 6.055 10.166 1.00 96.44 103 ASN A O 1
ATOM 839 N N . GLU A 1 104 ? -5.983 7.697 8.823 1.00 95.88 104 GLU A N 1
ATOM 840 C CA . GLU A 1 104 ? -6.174 8.767 9.810 1.00 95.88 104 GLU A CA 1
ATOM 841 C C . GLU A 1 104 ? -7.656 8.993 10.139 1.00 95.88 104 GLU A C 1
ATOM 843 O O . GLU A 1 104 ? -8.025 9.160 11.306 1.00 95.88 104 GLU A O 1
ATOM 848 N N . GLU A 1 105 ? -8.524 8.974 9.126 1.00 95.00 105 GLU A N 1
ATOM 849 C CA . GLU A 1 105 ? -9.975 9.068 9.299 1.00 95.00 105 GLU A CA 1
ATOM 850 C C . GLU A 1 105 ? -10.528 7.882 10.096 1.00 95.00 105 GLU A C 1
ATOM 852 O O . GLU A 1 105 ? -11.311 8.087 11.026 1.00 95.00 105 GLU A O 1
ATOM 857 N N . GLN A 1 106 ? -10.080 6.655 9.811 1.00 93.69 106 GLN A N 1
ATOM 858 C CA . GLN A 1 106 ? -10.412 5.461 10.594 1.00 93.69 106 GLN A CA 1
ATOM 859 C C . GLN A 1 106 ? -10.000 5.628 12.058 1.00 93.69 106 GLN A C 1
ATOM 861 O O . GLN A 1 106 ? -10.799 5.378 12.960 1.00 93.69 106 GLN A O 1
ATOM 866 N N . HIS A 1 107 ? -8.788 6.129 12.316 1.00 91.56 107 HIS A N 1
ATOM 867 C CA . HIS A 1 107 ? -8.324 6.382 13.678 1.00 91.56 107 HIS A CA 1
ATOM 868 C C . HIS A 1 107 ? -9.209 7.396 14.425 1.00 91.56 107 HIS A C 1
ATOM 870 O O . HIS A 1 107 ? -9.551 7.180 15.592 1.00 91.56 107 HIS A O 1
ATOM 876 N N . LYS A 1 108 ? -9.620 8.485 13.760 1.00 93.19 108 LYS A N 1
ATOM 877 C CA . LYS A 1 108 ? -10.556 9.473 14.327 1.00 93.19 108 LYS A CA 1
ATOM 878 C C . LYS A 1 108 ? -11.922 8.845 14.610 1.00 93.19 108 LYS A C 1
ATOM 880 O O . LYS A 1 108 ? -12.424 8.969 15.724 1.00 93.19 108 LYS A O 1
ATOM 885 N N . ARG A 1 109 ? -12.479 8.102 13.648 1.00 91.56 109 ARG A N 1
ATOM 886 C CA . ARG A 1 109 ? -13.762 7.395 13.801 1.00 91.56 109 ARG A CA 1
ATOM 887 C C . ARG A 1 109 ? -13.734 6.395 14.952 1.00 91.56 109 ARG A C 1
ATOM 889 O O . ARG A 1 109 ? -14.717 6.300 15.677 1.00 91.56 109 ARG A O 1
ATOM 896 N N . HIS A 1 110 ? -12.619 5.697 15.171 1.00 91.31 110 HIS A N 1
ATOM 897 C CA . HIS A 1 110 ? -12.467 4.784 16.307 1.00 91.31 110 HIS A CA 1
ATOM 898 C C . HIS A 1 110 ? -12.554 5.500 17.659 1.00 91.31 110 HIS A C 1
ATOM 900 O O . HIS A 1 110 ? -13.143 4.951 18.590 1.00 91.31 110 HIS A O 1
ATOM 906 N N . LYS A 1 111 ? -11.993 6.712 17.785 1.00 90.75 111 LYS A N 1
ATOM 907 C CA . LYS A 1 111 ? -12.129 7.513 19.013 1.00 90.75 111 LYS A CA 1
ATOM 908 C C . LYS A 1 111 ? -13.583 7.908 19.253 1.00 90.75 111 LYS A C 1
ATOM 910 O O . LYS A 1 111 ? -14.104 7.622 20.323 1.00 90.75 111 LYS A O 1
ATOM 915 N N . THR A 1 112 ? -14.245 8.457 18.236 1.00 92.81 112 THR A N 1
ATOM 916 C CA . THR A 1 112 ? -15.656 8.861 18.327 1.00 92.81 112 THR A CA 1
ATOM 917 C C . THR A 1 112 ? -16.579 7.678 18.623 1.00 92.81 112 THR A C 1
ATOM 919 O O . THR A 1 112 ? -17.468 7.784 19.457 1.00 92.81 112 THR A O 1
ATOM 922 N N . MET A 1 113 ? -16.358 6.523 17.988 1.00 92.00 113 MET A N 1
ATOM 923 C CA . MET A 1 113 ? -17.145 5.315 18.253 1.00 92.00 113 MET A CA 1
ATOM 924 C C . MET A 1 113 ? -16.992 4.858 19.705 1.00 92.00 113 MET A C 1
ATOM 926 O O . MET A 1 113 ? -17.989 4.565 20.352 1.00 92.00 113 MET A O 1
ATOM 930 N N . LYS A 1 114 ? -15.765 4.860 20.246 1.00 90.88 114 LYS A N 1
ATOM 931 C CA . LYS A 1 114 ? -15.523 4.496 21.648 1.00 90.88 114 LYS A CA 1
ATOM 932 C C . LYS A 1 114 ? -16.312 5.387 22.617 1.00 90.88 114 LYS A C 1
ATOM 934 O O . LYS A 1 114 ? -16.817 4.883 23.611 1.00 90.88 114 LYS A O 1
ATOM 939 N N . GLU A 1 115 ? -16.383 6.687 22.340 1.00 93.38 115 GLU A N 1
ATOM 940 C CA . GLU A 1 115 ? -17.135 7.650 23.155 1.00 93.38 115 GLU A CA 1
ATOM 941 C C . GLU A 1 115 ? -18.648 7.415 23.044 1.00 93.38 115 GLU A C 1
ATOM 943 O O . GLU A 1 115 ? -19.332 7.333 24.062 1.00 93.38 115 GLU A O 1
ATOM 948 N N . ASN A 1 116 ? -19.159 7.232 21.824 1.00 94.56 116 ASN A N 1
ATOM 949 C CA . ASN A 1 116 ? -20.587 7.014 21.575 1.00 94.56 116 ASN A CA 1
ATOM 950 C C . ASN A 1 116 ? -21.101 5.682 22.145 1.00 94.56 116 ASN A C 1
ATOM 952 O O . ASN A 1 116 ? -22.239 5.605 22.598 1.00 94.56 116 ASN A O 1
ATOM 956 N N . GLU A 1 117 ? -20.264 4.644 22.152 1.00 94.19 117 GLU A N 1
ATOM 957 C CA . GLU A 1 117 ? -20.619 3.301 22.625 1.00 94.19 117 GLU A CA 1
ATOM 958 C C . GLU A 1 117 ? -20.279 3.061 24.104 1.00 94.19 117 GLU A C 1
ATOM 960 O O . GLU A 1 117 ? -20.345 1.926 24.587 1.00 94.19 117 GLU A O 1
ATOM 965 N N . GLN A 1 118 ? -19.938 4.113 24.855 1.00 95.00 118 GLN A N 1
ATOM 966 C CA . GLN A 1 118 ? -19.638 3.990 26.282 1.00 95.00 118 GLN A CA 1
ATOM 967 C C . GLN A 1 118 ? -20.821 3.392 27.062 1.00 95.00 118 GLN A C 1
ATOM 969 O O . GLN A 1 118 ? -20.616 2.506 27.886 1.00 95.00 118 GLN A O 1
ATOM 974 N N . GLY A 1 119 ? -22.061 3.775 26.736 1.00 97.31 119 GLY A N 1
ATOM 975 C CA . GLY A 1 119 ? -23.253 3.199 27.371 1.00 97.31 119 GLY A CA 1
ATOM 976 C C . GLY A 1 119 ? -23.416 1.697 27.104 1.00 97.31 119 GLY A C 1
ATOM 977 O O . GLY A 1 119 ? -23.798 0.942 27.999 1.00 97.31 119 GLY A O 1
ATOM 978 N N . THR A 1 120 ? -23.063 1.239 25.899 1.00 96.38 120 THR A N 1
ATOM 979 C CA . THR A 1 120 ? -23.056 -0.188 25.548 1.00 96.38 120 THR A CA 1
ATOM 980 C C . THR A 1 120 ? -22.007 -0.942 26.369 1.00 96.38 120 THR A C 1
ATOM 982 O O . THR A 1 120 ? -22.295 -2.010 26.912 1.00 96.38 120 THR A O 1
ATOM 985 N N . LEU A 1 121 ? -20.804 -0.374 26.515 1.00 96.44 121 LEU A N 1
ATOM 986 C CA . LEU A 1 121 ? -19.747 -0.935 27.362 1.00 96.44 121 LEU A CA 1
ATOM 987 C C . LEU A 1 121 ? -20.193 -1.046 28.830 1.00 96.44 121 LEU A C 1
ATOM 989 O O . LEU A 1 121 ? -20.011 -2.102 29.439 1.00 96.44 121 LEU A O 1
ATOM 993 N N . ASP A 1 122 ? -20.805 0.002 29.376 1.00 97.31 122 ASP A N 1
ATOM 994 C CA . ASP A 1 122 ? -21.264 0.042 30.768 1.00 97.31 122 ASP A CA 1
ATOM 995 C C . ASP A 1 122 ? -22.358 -1.008 31.034 1.00 97.31 122 ASP A C 1
ATOM 997 O O . ASP A 1 122 ? -22.321 -1.726 32.041 1.00 97.31 122 ASP A O 1
ATOM 1001 N N . ALA A 1 123 ? -23.302 -1.164 30.100 1.00 97.56 123 ALA A N 1
ATOM 1002 C CA . ALA A 1 123 ? -24.344 -2.187 30.171 1.00 97.56 123 ALA A CA 1
ATOM 1003 C C . ALA A 1 123 ? -23.758 -3.610 30.142 1.00 97.56 123 ALA A C 1
ATOM 1005 O O . ALA A 1 123 ? -24.155 -4.458 30.947 1.00 97.56 123 ALA A O 1
ATOM 1006 N N . VAL A 1 124 ? -22.777 -3.868 29.266 1.00 97.06 124 VAL A N 1
ATOM 1007 C CA . VAL A 1 124 ? -22.073 -5.162 29.183 1.00 97.06 124 VAL A CA 1
ATOM 1008 C C . VAL A 1 124 ? -21.314 -5.469 30.478 1.00 97.06 124 VAL A C 1
ATOM 1010 O O . VAL A 1 124 ? -21.372 -6.593 30.979 1.00 97.06 124 VAL A O 1
ATOM 1013 N N . GLN A 1 125 ? -20.632 -4.484 31.061 1.00 96.00 125 GLN A N 1
ATOM 1014 C CA . GLN A 1 125 ? -19.927 -4.675 32.330 1.00 96.00 125 GLN A CA 1
ATOM 1015 C C . GLN A 1 125 ? -20.899 -4.942 33.480 1.00 96.00 125 GLN A C 1
ATOM 1017 O O . GLN A 1 125 ? -20.657 -5.837 34.291 1.00 96.00 125 GLN A O 1
ATOM 1022 N N . THR A 1 126 ? -22.023 -4.226 33.514 1.00 97.50 126 THR A N 1
ATOM 1023 C CA . THR A 1 126 ? -23.055 -4.402 34.539 1.00 97.50 126 THR A CA 1
ATOM 1024 C C . THR A 1 126 ? -23.641 -5.810 34.478 1.00 97.50 126 THR A C 1
ATOM 1026 O O . THR A 1 126 ? -23.635 -6.509 35.488 1.00 97.50 126 THR A O 1
ATOM 1029 N N . ILE A 1 127 ? -24.063 -6.295 33.302 1.00 96.06 127 ILE A N 1
ATOM 1030 C CA . ILE A 1 127 ? -24.629 -7.650 33.190 1.00 96.06 127 ILE A CA 1
ATOM 1031 C C . ILE A 1 127 ? -23.608 -8.737 33.558 1.00 96.06 127 ILE A C 1
ATOM 1033 O O . ILE A 1 127 ? -23.966 -9.717 34.213 1.00 96.06 127 ILE A O 1
ATOM 1037 N N . GLN A 1 128 ? -22.330 -8.570 33.201 1.00 95.38 128 GLN A N 1
ATOM 1038 C CA . GLN A 1 128 ? -21.263 -9.502 33.589 1.00 95.38 128 GLN A CA 1
ATOM 1039 C C . GLN A 1 128 ? -21.054 -9.531 35.111 1.00 95.38 128 GLN A C 1
ATOM 1041 O O . GLN A 1 128 ? -20.936 -10.610 35.702 1.00 95.38 128 GLN A O 1
ATOM 1046 N N . GLN A 1 129 ? -21.053 -8.364 35.760 1.00 95.12 129 GLN A N 1
ATOM 1047 C CA . GLN A 1 129 ? -20.929 -8.246 37.214 1.00 95.12 129 GLN A CA 1
ATOM 1048 C C . GLN A 1 129 ? -22.141 -8.841 37.936 1.00 95.12 129 GLN A C 1
ATOM 1050 O O . GLN A 1 129 ? -21.962 -9.657 38.838 1.00 95.12 129 GLN A O 1
ATOM 1055 N N . THR A 1 130 ? -23.364 -8.508 37.511 1.00 94.75 130 THR A N 1
ATOM 1056 C CA . THR A 1 130 ? -24.599 -9.056 38.090 1.00 94.75 130 THR A CA 1
ATOM 1057 C C . THR A 1 130 ? -24.655 -10.574 37.940 1.00 94.75 130 THR A C 1
ATOM 1059 O O . THR A 1 130 ? -24.926 -11.268 38.915 1.00 94.75 130 THR A O 1
ATOM 1062 N N . THR A 1 131 ? -24.318 -11.109 36.761 1.00 92.94 131 THR A N 1
ATOM 1063 C CA . THR A 1 131 ? -24.266 -12.565 36.531 1.00 92.94 131 THR A CA 1
ATOM 1064 C C . THR A 1 131 ? -23.298 -13.238 37.503 1.00 92.94 131 THR A C 1
ATOM 1066 O O . THR A 1 131 ? -23.621 -14.265 38.097 1.00 92.94 131 THR A O 1
ATOM 1069 N N . THR A 1 132 ? -22.128 -12.633 37.716 1.00 91.94 132 THR A N 1
ATOM 1070 C CA . THR A 1 132 ? -21.122 -13.142 38.658 1.00 91.94 132 THR A CA 1
ATOM 1071 C C . THR A 1 132 ? -21.604 -13.069 40.108 1.00 91.94 132 THR A C 1
ATOM 1073 O O . THR A 1 132 ? -21.353 -13.991 40.876 1.00 91.94 132 THR A O 1
ATOM 1076 N N . ALA A 1 133 ? -22.290 -11.992 40.492 1.00 92.94 133 ALA A N 1
ATOM 1077 C CA . ALA A 1 133 ? -22.798 -11.795 41.847 1.00 92.94 133 ALA A CA 1
ATOM 1078 C C . ALA A 1 133 ? -23.934 -12.765 42.205 1.00 92.94 133 ALA A C 1
ATOM 1080 O O . ALA A 1 133 ? -23.992 -13.214 43.341 1.00 92.94 133 ALA A O 1
ATOM 1081 N N . VAL A 1 134 ? -24.803 -13.096 41.246 1.00 92.19 134 VAL A N 1
ATOM 1082 C CA . VAL A 1 134 ? -25.937 -14.023 41.437 1.00 92.19 134 VAL A CA 1
ATOM 1083 C C . VAL A 1 134 ? -25.513 -15.494 41.330 1.00 92.19 134 VAL A C 1
ATOM 1085 O O . VAL A 1 134 ? -26.201 -16.372 41.834 1.00 92.19 134 VAL A O 1
ATOM 1088 N N . SER A 1 135 ? -24.378 -15.778 40.686 1.00 82.44 135 SER A N 1
ATOM 1089 C CA . SER A 1 135 ? -23.812 -17.135 40.598 1.00 82.44 135 SER A CA 1
ATOM 1090 C C . SER A 1 135 ? -22.938 -17.514 41.808 1.00 82.44 135 SER A C 1
ATOM 1092 O O . SER A 1 135 ? -22.344 -18.592 41.804 1.00 82.44 135 SER A O 1
ATOM 1094 N N . LYS A 1 136 ? -22.811 -16.618 42.796 1.00 55.44 136 LYS A N 1
ATOM 1095 C CA . LYS A 1 136 ? -22.203 -16.879 44.109 1.00 55.44 136 LYS A CA 1
ATOM 1096 C C . LYS A 1 136 ? -23.276 -17.275 45.110 1.00 55.44 136 LYS A C 1
ATOM 1098 O O . LYS A 1 136 ? -22.957 -18.143 45.948 1.00 55.44 136 LYS A O 1
#

Radius of gyration: 28.15 Å; Cα contacts (8 Å, |Δi|>4): 78; chains: 1; bounding box: 55×27×86 Å

Secondary structure (DSSP, 8-state):
---HHHHS--TT--HHHHHHHHHHHHHHHHHHHHHHHHHHHHHHHHHHHHHHHHHHHHHHS---STTHHHHHHHHHHHHHHHHHHHHHHHHHHHHHHHHHHHHHHHHHHHHHHHHHTHHHHHHHHHHHHHHHHHT-

InterPro domains:
  IPR001060 FCH domain [PF00611] (15-85)
  IPR001060 FCH domain [SM00055] (6-92)
  IPR027267 AH/BAR domain superfamily [G3DSA:1.20.1270.60] (1-136)
  IPR027267 AH/BAR domain superfamily [SSF103657] (3-133)
  IPR031160 F-BAR domain [PS51741] (2-136)

Solvent-accessible surface area (backbone atoms only — not comparable to full-atom values): 7364 Å² total; per-residue (Å²): 135,90,51,69,92,76,64,48,68,60,99,76,60,51,27,65,60,54,53,55,52,52,58,56,45,55,50,53,54,50,50,54,52,46,54,51,50,52,53,50,36,52,53,37,50,51,50,23,54,50,30,51,53,50,20,50,52,35,64,70,47,82,69,60,70,95,60,20,71,53,35,56,53,52,18,54,52,32,50,52,51,23,50,53,35,48,51,51,33,51,55,48,56,53,50,45,54,54,50,50,52,50,42,55,50,48,55,53,50,52,55,53,48,55,64,74,42,42,66,58,53,53,53,46,52,48,55,52,50,52,54,55,62,74,74,106

Mean predicted aligned error: 5.21 Å

Organism: NCBI:txid100452

Nearest PDB structures (foldseek):
  2v0o-assembly2_C  TM=9.526E-01  e=2.814E-08  Homo sapiens
  6pyu-assembly1_B  TM=7.202E-01  e=1.051E+00  Homo sapiens
  4ilo-assembly1_A  TM=5.091E-01  e=7.045E-01  Chlamydia trachomatis L2/434/Bu
  3k29-assembly1_A  TM=4.648E-01  e=3.115E+00  Chlamydia trachomatis
  8i4v-assembly1_B  TM=4.820E-01  e=3.115E+00  Saccharomyces cerevisiae S288C

=== Feature glossary ===
Reading guide. The protein is described through the following features:

Foldseek 3Di. A 3Di character summarizes, for each residue, the relative orientation of the Cα frame of its nearest spatial neighbor. Because it encodes fold topology rather than chemistry, 3Di alignments detect remote structural similarity that sequence alignment misses.

Contact-map, Ramachandran, and PAE plots. Plot images: a contact map (which residues are close in 3D, as an N×N binary image), a Ramachandran scatter (backbone torsion angles, revealing secondary-structure composition at a glance), and — for AlphaFold structures — a PAE heatmap (pairwise prediction confidence).

Radius of gyration, Cα contacts, bounding box. Radius of gyration (Rg) is the root-mean-square distance of Cα atoms from their centroid — a single number for overall size and compactness. A globular domain of N residues has Rg ≈ 2.2·N^0.38 Å; an extended or disordered chain has a much larger Rg. The Cα contact count is the number of residue pairs whose Cα atoms are within 8 Å and are more than four positions apart in sequence — a standard proxy for tertiary packing density. The bounding box is the smallest axis-aligned box enclosing all Cα atoms.

Secondary structure (8-state, DSSP). Eight-state secondary structure (DSSP): H is the canonical α-helix, G the tighter 3₁₀-helix, I the wider π-helix; E/B are β-structure, T and S are turns and bends, and '-' is everything else. DSSP derives these from the pattern of main-chain N–H···O=C hydrogen bonds, not from the sequence.

B-factor. B-factor (Debye–Waller factor) reflects atomic displacement in the crystal lattice. It is an experimental observable (units Å²), not a prediction; low values mean the atom is pinned down, high values mean it moves or is heterogeneous across the crystal.

pLDDT. pLDDT is the predicted lDDT-Cα score: AlphaFold's confidence that the local environment of each residue (all inter-atomic distances within 15 Å) is correctly placed. It is a per-residue number between 0 and 100, with higher meaning more reliable.

Nearest PDB structures. Nearest PDB neighbors are the top structural matches found by Foldseek when searching this structure against the entire Protein Data Bank. Each hit reports a TM-score (0 to 1; >0.5 almost always implies the same fold) and an E-value. These are *structural* homologs — they may share no detectable sequence similarity.

Solvent-accessible surface area. Accessible surface area quantifies burial. A residue with SASA near zero is packed into the hydrophobic core; one with SASA >100 Å² sits on the surface. Computed here via the Shrake–Rupley numerical algorithm with a 1.4 Å probe.

Rendered structure images. Structure images are PyMOL renders from six orthogonal camera directions. Cartoon representation draws helices as coils and strands as arrows; sticks shows the backbone as bonds; surface shows the solvent-excluded envelope. Rainbow coloring maps sequence position to hue (blue→red, N→C); chain coloring assigns a distinct color per polypeptide.

Backbone torsions (φ/ψ). φ (phi) and ψ (psi) are the two rotatable backbone dihedrals per residue: φ is the C(i-1)–N–Cα–C torsion, ψ is the N–Cα–C–N(i+1) torsion, both in degrees on (−180°, 180°]. α-helical residues cluster near (−60°, −45°); β-strand residues near (−120°, +130°). A Ramachandran plot is simply a scatter of (φ, ψ) for every residue.

Predicted aligned error. Predicted Aligned Error (PAE) is an AlphaFold confidence matrix: entry (i, j) is the expected error in the position of residue j, in ångströms, when the prediction is superimposed on the true structure at residue i. Low PAE within a block of residues means that block is internally rigid and well-predicted; high PAE between two blocks means their relative placement is uncertain even if each block individually is confident.

mmCIF coordinates. Structure coordinates are given as an mmCIF _atom_site loop: one row per atom with element, residue name, chain id, sequence number, and x/y/z position in Å. Only the four main-chain atoms per residue are included here; side chains are omitted to keep the record compact.

InterPro / GO / CATH / organism. Database cross-references. InterPro integrates a dozen domain/family signature databases into unified entries with residue-range hits. GO terms attach function/process/location labels with evidence codes. CATH codes position the fold in a four-level structural taxonomy. Organism is the NCBI-taxonomy species name.

Secondary structure (3-state, P-SEA). SS3 is a coarse helix/strand/coil call (letters a/b/c) made by the P-SEA algorithm from inter-Cα distances and dihedrals. It is less detailed than DSSP but needs only Cα positions.

Sequence. Sequence gives the chain of amino acids in standard one-letter code (A=alanine, C=cysteine, …, Y=tyrosine), read N→C. It is the only feature that is directly encoded by the gene; all structural features are derived from the folded form of this seque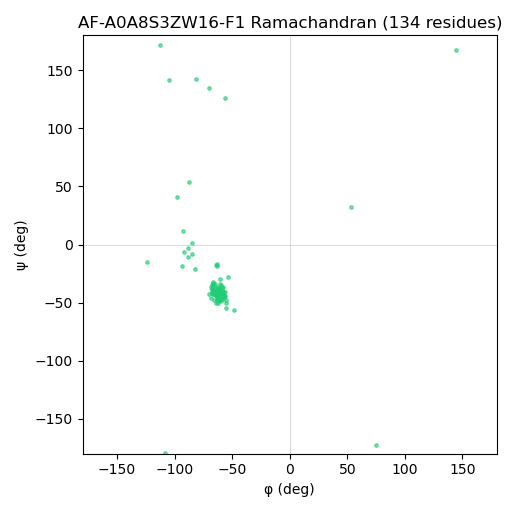nce.